Protein AF-A0A5Q2FFK2-F1 (afdb_monomer_lite)

Sequence (101 aa):
MPESVFHRVVEWLRAGYPQGIPENDYIALYSILHRTLTKEEIETIVRRIAERKNPGHPVSEDEVREMIRRVVQEEPEPEDVRRVSARLAAGGWPLAGPPPR

Structure (mmCIF, N/CA/C/O backbone):
data_AF-A0A5Q2FFK2-F1
#
_entry.id   AF-A0A5Q2FFK2-F1
#
loop_
_atom_site.group_PDB
_atom_site.id
_atom_site.type_symbol
_atom_site.label_atom_id
_atom_site.label_alt_id
_atom_site.label_comp_id
_atom_site.label_asym_id
_atom_site.label_entity_id
_atom_site.label_seq_id
_atom_site.pdbx_PDB_ins_code
_atom_site.Cartn_x
_atom_site.Cartn_y
_atom_site.Cartn_z
_atom_site.occupancy
_atom_site.B_iso_or_equiv
_atom_site.auth_seq_id
_atom_site.auth_comp_id
_atom_site.auth_asym_id
_atom_site.auth_atom_id
_atom_site.pdbx_PDB_model_num
ATOM 1 N N . MET A 1 1 ? 0.847 -8.445 15.229 1.00 45.22 1 MET A N 1
ATOM 2 C CA . MET A 1 1 ? 2.097 -8.438 14.439 1.00 45.22 1 MET A CA 1
ATOM 3 C C . MET A 1 1 ? 1.881 -7.656 13.138 1.00 45.22 1 MET A C 1
ATOM 5 O O . MET A 1 1 ? 1.291 -8.201 12.209 1.00 45.22 1 MET A O 1
ATOM 9 N N . PRO A 1 2 ? 2.269 -6.371 13.075 1.00 51.22 2 PRO A N 1
ATOM 10 C CA . PRO A 1 2 ? 2.123 -5.523 11.878 1.00 51.22 2 PRO A CA 1
ATOM 11 C C . PRO A 1 2 ? 2.995 -5.976 10.687 1.00 51.22 2 PRO A C 1
ATOM 13 O O . PRO A 1 2 ? 2.669 -5.703 9.532 1.00 51.22 2 PRO A O 1
ATOM 16 N N . GLU A 1 3 ? 4.048 -6.762 10.935 1.00 56.88 3 GLU A N 1
ATOM 17 C CA . GLU A 1 3 ? 4.942 -7.302 9.897 1.00 56.88 3 GLU A CA 1
ATOM 18 C C . GLU A 1 3 ? 4.215 -8.154 8.843 1.00 56.88 3 GLU A C 1
ATOM 20 O O . GLU A 1 3 ? 4.553 -8.114 7.658 1.00 56.88 3 GLU A O 1
ATOM 25 N N . SER A 1 4 ? 3.163 -8.877 9.242 1.00 68.75 4 SER A N 1
ATOM 26 C CA . SER A 1 4 ? 2.403 -9.755 8.345 1.00 68.75 4 SER A CA 1
ATOM 27 C C . SER A 1 4 ? 1.492 -9.002 7.372 1.00 68.75 4 SER A C 1
ATOM 29 O O . SER A 1 4 ? 1.059 -9.579 6.376 1.00 68.75 4 SER A O 1
ATOM 31 N N . VAL A 1 5 ? 1.136 -7.749 7.667 1.00 70.00 5 VAL A N 1
ATOM 32 C CA . VAL A 1 5 ? 0.312 -6.919 6.771 1.00 70.00 5 VAL A CA 1
ATOM 33 C C . VAL A 1 5 ? 1.208 -6.247 5.747 1.00 70.00 5 VAL A C 1
ATOM 35 O O . VAL A 1 5 ? 0.956 -6.379 4.554 1.00 70.00 5 VAL A O 1
ATOM 38 N N . PHE A 1 6 ? 2.319 -5.653 6.193 1.00 72.62 6 PHE A N 1
ATOM 39 C CA . PHE A 1 6 ? 3.316 -5.079 5.294 1.00 72.62 6 PHE A CA 1
ATOM 40 C C . PHE A 1 6 ? 3.818 -6.094 4.256 1.00 72.62 6 PHE A C 1
ATOM 42 O O . PHE A 1 6 ? 3.841 -5.793 3.065 1.00 72.62 6 PHE A O 1
ATOM 49 N N . HIS A 1 7 ? 4.198 -7.303 4.690 1.00 76.00 7 HIS A N 1
ATOM 50 C CA . HIS A 1 7 ? 4.714 -8.322 3.773 1.00 76.00 7 HIS A CA 1
ATOM 51 C C . HIS A 1 7 ? 3.665 -8.700 2.722 1.00 76.00 7 HIS A C 1
ATOM 53 O O . HIS A 1 7 ? 3.967 -8.701 1.533 1.00 76.00 7 HIS A O 1
ATOM 59 N N . ARG A 1 8 ? 2.411 -8.9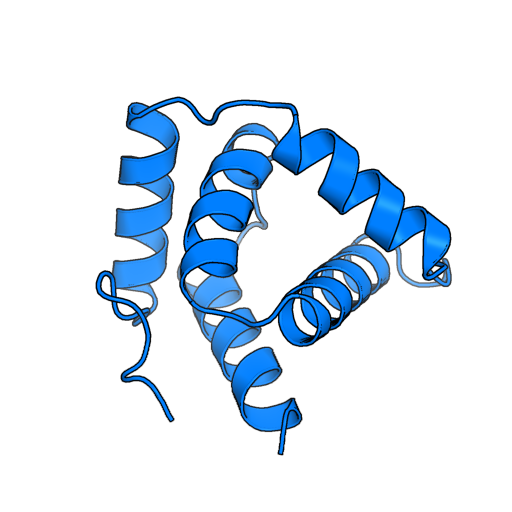13 3.137 1.00 77.62 8 ARG A N 1
ATOM 60 C CA . ARG A 1 8 ? 1.320 -9.190 2.199 1.00 77.62 8 ARG A CA 1
ATOM 61 C C . ARG A 1 8 ? 1.086 -8.041 1.217 1.00 77.62 8 ARG A C 1
ATOM 63 O O . ARG A 1 8 ? 0.972 -8.299 0.026 1.00 77.62 8 ARG A O 1
ATOM 70 N N . VAL A 1 9 ? 1.109 -6.787 1.679 1.00 77.81 9 VAL A N 1
ATOM 71 C CA . VAL A 1 9 ? 1.003 -5.617 0.791 1.00 77.81 9 VAL A CA 1
ATOM 72 C C . VAL A 1 9 ? 2.123 -5.586 -0.233 1.00 77.81 9 VAL A C 1
ATOM 74 O O . VAL A 1 9 ? 1.855 -5.402 -1.415 1.00 77.81 9 VAL A O 1
ATOM 77 N N . VAL A 1 10 ? 3.364 -5.834 0.174 1.00 78.62 10 VAL A N 1
ATOM 78 C CA . VAL A 1 10 ? 4.489 -5.886 -0.766 1.00 78.62 10 VAL A CA 1
ATOM 79 C C . VAL A 1 10 ? 4.350 -7.021 -1.775 1.00 78.62 10 VAL A C 1
ATOM 81 O O . VAL A 1 10 ? 4.673 -6.812 -2.941 1.00 78.62 10 VAL A O 1
ATOM 84 N N . GLU A 1 11 ? 3.880 -8.195 -1.361 1.00 81.44 11 GLU A N 1
ATOM 85 C CA . GLU A 1 11 ? 3.630 -9.328 -2.262 1.00 81.44 11 GLU A CA 1
ATOM 86 C C . GLU A 1 11 ? 2.570 -8.965 -3.312 1.00 81.44 11 GLU A C 1
ATOM 88 O O . GLU A 1 11 ? 2.800 -9.144 -4.508 1.00 81.44 11 GLU A O 1
ATOM 93 N N . TRP A 1 12 ? 1.459 -8.349 -2.895 1.00 83.88 12 TRP A N 1
ATOM 94 C CA . TRP A 1 12 ? 0.415 -7.879 -3.811 1.00 83.88 12 TRP A CA 1
ATOM 95 C C . TRP A 1 12 ? 0.911 -6.786 -4.751 1.00 83.88 12 TRP A C 1
ATOM 97 O O . TRP A 1 12 ? 0.626 -6.826 -5.945 1.00 83.88 12 TRP A O 1
ATOM 107 N N . LEU A 1 13 ? 1.678 -5.822 -4.235 1.00 81.62 13 LEU A N 1
ATOM 108 C CA . LEU A 1 13 ? 2.274 -4.772 -5.056 1.00 81.62 13 LEU A CA 1
ATOM 109 C C . LEU A 1 13 ? 3.255 -5.360 -6.064 1.00 81.62 13 LEU A C 1
ATOM 111 O O . LEU A 1 13 ? 3.240 -4.956 -7.215 1.00 81.62 13 LEU A O 1
ATOM 115 N N . ARG A 1 14 ? 4.070 -6.345 -5.681 1.00 81.25 14 ARG A N 1
ATOM 116 C CA . ARG A 1 14 ? 4.979 -7.027 -6.610 1.00 81.25 14 ARG A CA 1
ATOM 117 C C . ARG A 1 14 ? 4.231 -7.809 -7.685 1.00 81.25 14 ARG A C 1
ATOM 119 O O . ARG A 1 14 ? 4.658 -7.790 -8.834 1.00 81.25 14 ARG A O 1
ATOM 126 N N . ALA A 1 15 ? 3.127 -8.460 -7.327 1.00 83.75 15 ALA A N 1
ATOM 127 C CA . ALA A 1 15 ? 2.305 -9.206 -8.273 1.00 83.75 15 ALA A CA 1
ATOM 128 C C . ALA A 1 15 ? 1.530 -8.284 -9.235 1.00 83.75 15 ALA A C 1
ATOM 130 O O . ALA A 1 15 ? 1.472 -8.556 -10.432 1.00 83.75 15 ALA A O 1
ATOM 131 N N . GLY A 1 16 ? 0.972 -7.175 -8.736 1.00 82.56 16 GLY A N 1
ATOM 132 C CA . GLY A 1 16 ? 0.213 -6.206 -9.537 1.00 82.56 16 GLY A CA 1
ATOM 133 C C . GLY A 1 16 ? 1.075 -5.180 -10.285 1.00 82.56 16 GLY A C 1
ATOM 134 O O . GLY A 1 16 ? 0.639 -4.641 -11.302 1.00 82.56 16 GLY A O 1
ATOM 135 N N . TYR A 1 17 ? 2.293 -4.924 -9.801 1.00 83.06 17 TYR A N 1
ATOM 136 C CA . TYR A 1 17 ? 3.245 -3.933 -10.312 1.00 83.06 17 TYR A CA 1
ATOM 137 C C . TYR A 1 17 ? 4.671 -4.503 -10.393 1.00 83.06 17 TYR A C 1
ATOM 139 O O . TYR A 1 17 ? 5.584 -4.015 -9.719 1.00 83.06 17 TYR A O 1
ATOM 147 N N . PRO A 1 18 ? 4.908 -5.515 -11.248 1.00 79.94 18 PRO A N 1
ATOM 148 C CA . PRO A 1 18 ? 6.225 -6.143 -11.371 1.00 79.94 18 PRO A CA 1
ATOM 149 C C . PRO A 1 18 ? 7.305 -5.174 -11.875 1.00 79.94 18 PRO A C 1
ATOM 151 O O . PRO A 1 18 ? 8.476 -5.332 -11.547 1.00 79.94 18 PRO A O 1
ATOM 154 N N . GLN A 1 19 ? 6.909 -4.160 -12.650 1.00 80.38 19 GLN A N 1
ATOM 155 C CA . GLN A 1 19 ? 7.790 -3.123 -13.203 1.00 80.38 19 GLN A CA 1
ATOM 156 C C . GLN A 1 19 ? 7.861 -1.861 -12.323 1.00 80.38 19 GLN A C 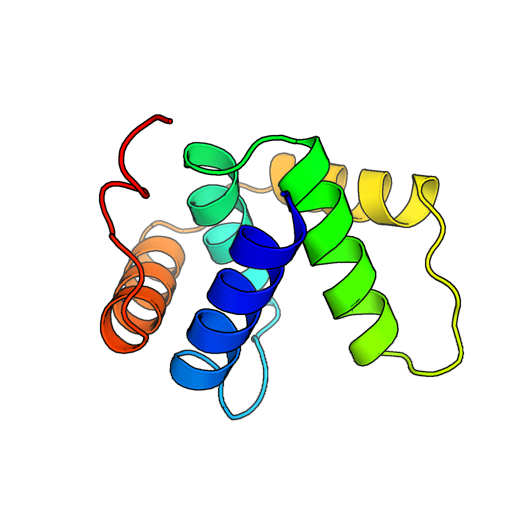1
ATOM 158 O O . GLN A 1 19 ? 8.490 -0.877 -12.699 1.00 80.38 19 GLN A O 1
ATOM 163 N N . GLY A 1 20 ? 7.212 -1.872 -11.155 1.00 77.06 20 GLY A N 1
ATOM 164 C CA . GLY A 1 20 ? 7.016 -0.688 -10.323 1.00 77.06 20 GLY A CA 1
ATOM 165 C C . GLY A 1 20 ? 5.658 -0.021 -10.540 1.00 77.06 20 GLY A C 1
ATOM 166 O O . GLY A 1 20 ? 4.927 -0.315 -11.487 1.00 77.06 20 GLY A O 1
ATOM 167 N N . ILE A 1 21 ? 5.299 0.843 -9.591 1.00 81.25 21 ILE A N 1
ATOM 168 C CA . ILE A 1 21 ? 3.991 1.495 -9.531 1.00 81.25 21 ILE A CA 1
ATOM 169 C C . ILE A 1 21 ? 4.079 2.848 -10.266 1.00 81.25 21 ILE A C 1
ATOM 171 O O . ILE A 1 21 ? 4.910 3.676 -9.869 1.00 81.25 21 ILE A O 1
ATOM 175 N N . PRO A 1 22 ? 3.253 3.078 -11.304 1.00 82.19 22 PRO A N 1
ATOM 176 C CA . PRO A 1 22 ? 3.148 4.359 -11.998 1.00 82.19 22 PRO A CA 1
ATOM 177 C C . PRO A 1 22 ? 2.682 5.479 -11.070 1.00 82.19 22 PRO A C 1
ATOM 179 O O . PRO A 1 22 ? 1.884 5.246 -10.166 1.00 82.19 22 PRO A O 1
ATOM 182 N N . GLU A 1 23 ? 3.111 6.709 -11.341 1.00 79.25 23 GLU A N 1
ATOM 183 C CA . GLU A 1 23 ? 2.760 7.870 -10.512 1.00 79.25 23 GLU A CA 1
ATOM 184 C C . GLU A 1 23 ? 1.246 8.133 -10.486 1.00 79.25 23 GLU A C 1
ATOM 186 O O . GLU A 1 23 ? 0.686 8.358 -9.417 1.00 79.25 23 GLU A O 1
ATOM 191 N N . ASN A 1 24 ? 0.562 7.962 -11.625 1.00 80.25 24 ASN A N 1
ATOM 192 C CA . ASN A 1 24 ? -0.903 8.073 -11.717 1.00 80.25 24 ASN A CA 1
ATOM 193 C C . ASN A 1 24 ? -1.644 7.017 -10.878 1.00 80.25 24 ASN A C 1
ATOM 195 O O . ASN A 1 24 ? -2.779 7.223 -10.464 1.00 80.25 24 ASN A O 1
ATOM 199 N N . ASP A 1 25 ? -1.008 5.877 -10.597 1.00 85.19 25 ASP A N 1
ATOM 200 C CA . ASP A 1 25 ? -1.617 4.830 -9.778 1.00 85.19 25 ASP A CA 1
ATOM 201 C C . ASP A 1 25 ? -1.410 5.071 -8.274 1.00 85.19 25 ASP A C 1
ATOM 203 O O . ASP A 1 25 ? -2.047 4.390 -7.472 1.00 85.19 25 ASP A O 1
ATOM 207 N N . TYR A 1 26 ? -0.558 6.020 -7.855 1.00 82.44 26 TYR A N 1
ATOM 208 C CA . TYR A 1 26 ? -0.277 6.267 -6.433 1.00 82.44 26 TYR A CA 1
ATOM 209 C C . TYR A 1 26 ? -1.504 6.729 -5.660 1.00 82.44 26 TYR A C 1
ATOM 211 O O . TYR A 1 26 ? -1.743 6.234 -4.557 1.00 82.44 26 TYR A O 1
ATOM 219 N N . ILE A 1 27 ? -2.294 7.631 -6.243 1.00 83.44 27 ILE A N 1
ATOM 220 C CA . ILE A 1 27 ? -3.480 8.179 -5.584 1.00 83.44 27 ILE A CA 1
ATOM 221 C C . ILE A 1 27 ? -4.533 7.085 -5.431 1.00 83.44 27 ILE A C 1
ATOM 223 O O . ILE A 1 27 ? -4.969 6.781 -4.321 1.00 83.44 27 ILE A O 1
ATOM 227 N N . ALA A 1 28 ? -4.847 6.395 -6.528 1.00 86.75 28 ALA A N 1
ATOM 228 C CA . ALA A 1 28 ? -5.777 5.274 -6.525 1.00 86.75 28 ALA A CA 1
ATOM 229 C C . ALA A 1 28 ? -5.347 4.155 -5.561 1.00 86.75 28 ALA A C 1
ATOM 231 O O . ALA A 1 28 ? -6.167 3.634 -4.801 1.00 86.75 28 ALA A O 1
ATOM 232 N N . LEU A 1 29 ? -4.057 3.807 -5.548 1.00 84.25 29 LEU A N 1
ATOM 233 C CA . LEU A 1 29 ? -3.504 2.799 -4.650 1.00 84.25 29 LEU A CA 1
ATOM 234 C C . LEU A 1 29 ? -3.651 3.205 -3.187 1.00 84.25 29 LEU A C 1
ATOM 236 O O . LEU A 1 29 ? -4.119 2.407 -2.374 1.00 84.25 29 LEU A O 1
ATOM 240 N N . TYR A 1 30 ? -3.284 4.440 -2.855 1.00 83.19 30 TYR A N 1
ATOM 241 C CA . TYR A 1 30 ? -3.423 4.961 -1.505 1.00 83.19 30 TYR A CA 1
ATOM 242 C C . TYR A 1 30 ? -4.882 4.926 -1.042 1.00 83.19 30 TYR A C 1
ATOM 244 O O . TYR A 1 30 ? -5.156 4.416 0.042 1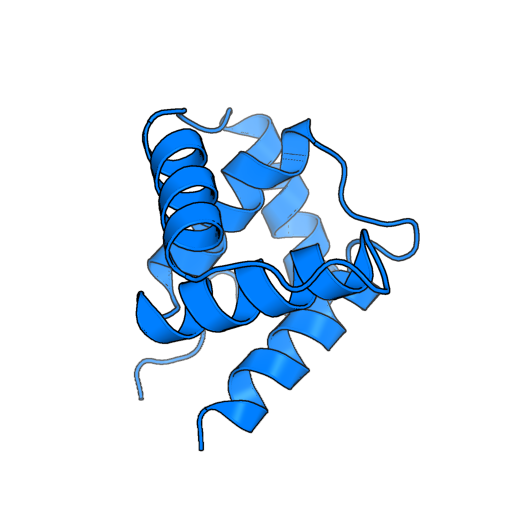.00 83.19 30 TYR A O 1
ATOM 252 N N . SER A 1 31 ? -5.829 5.393 -1.862 1.00 82.69 31 SER A N 1
ATOM 253 C CA . SER A 1 31 ? -7.253 5.409 -1.503 1.00 82.69 31 SER A CA 1
ATOM 254 C C . SER A 1 31 ? -7.806 4.009 -1.228 1.00 82.69 31 SER A C 1
ATOM 256 O O . SER A 1 31 ? -8.617 3.834 -0.317 1.00 82.69 31 SER A O 1
ATOM 258 N N . ILE A 1 32 ? -7.352 2.999 -1.978 1.00 83.00 32 ILE A N 1
ATOM 259 C CA . ILE A 1 32 ? -7.735 1.598 -1.757 1.00 83.00 32 ILE A CA 1
ATOM 260 C C . ILE A 1 32 ? -7.143 1.081 -0.444 1.00 83.00 32 ILE A C 1
ATOM 262 O O . ILE A 1 32 ? -7.869 0.527 0.383 1.00 83.00 32 ILE A O 1
ATOM 266 N N . LEU A 1 33 ? -5.842 1.283 -0.224 1.00 81.69 33 LEU A N 1
ATOM 267 C CA . LEU A 1 33 ? -5.168 0.828 0.991 1.00 81.69 33 LEU A CA 1
ATOM 268 C C . LEU A 1 33 ? -5.751 1.517 2.236 1.00 81.69 33 LEU A C 1
ATOM 270 O O . LEU A 1 33 ? -6.012 0.849 3.235 1.00 81.69 33 LEU A O 1
ATOM 274 N N . HIS A 1 34 ? -6.043 2.819 2.167 1.00 79.75 34 HIS A N 1
ATOM 275 C CA . HIS A 1 34 ? -6.526 3.626 3.297 1.00 79.75 34 HIS A CA 1
ATOM 276 C C . HIS A 1 34 ? -7.925 3.229 3.772 1.00 79.75 34 HIS A C 1
ATOM 278 O O . HIS A 1 34 ? -8.276 3.452 4.926 1.00 79.75 34 HIS A O 1
ATOM 284 N N . ARG A 1 35 ? -8.728 2.585 2.920 1.00 79.50 35 ARG A N 1
ATOM 285 C CA . ARG A 1 35 ? -10.021 2.018 3.334 1.00 79.50 35 ARG A CA 1
ATOM 286 C C . ARG A 1 35 ? -9.899 0.777 4.212 1.00 79.50 35 ARG A C 1
ATOM 288 O O . ARG A 1 35 ? -10.885 0.366 4.813 1.00 79.50 35 ARG A O 1
ATOM 295 N N . THR A 1 36 ? -8.727 0.159 4.236 1.00 75.75 36 THR A N 1
ATOM 296 C CA . THR A 1 36 ? -8.544 -1.202 4.755 1.00 75.75 36 THR A CA 1
ATOM 297 C C . THR A 1 36 ? -7.467 -1.314 5.821 1.00 75.75 36 THR A C 1
ATOM 299 O O . THR A 1 36 ? -7.527 -2.206 6.661 1.00 75.75 36 THR A O 1
ATOM 302 N N . LEU A 1 37 ? -6.481 -0.425 5.772 1.00 79.25 37 LEU A N 1
ATOM 303 C CA . LEU A 1 37 ? -5.335 -0.397 6.660 1.00 79.25 37 LEU A CA 1
ATOM 304 C C . LEU A 1 37 ? -5.470 0.757 7.639 1.00 79.25 37 LEU A C 1
ATOM 306 O O . LEU A 1 37 ? -6.047 1.798 7.316 1.00 79.25 37 LEU A O 1
ATOM 310 N N . THR A 1 38 ? -4.895 0.593 8.827 1.00 81.81 38 THR A N 1
ATOM 311 C CA . THR A 1 38 ? -4.792 1.719 9.753 1.00 81.81 38 THR A CA 1
ATOM 312 C C . THR A 1 38 ? -3.801 2.750 9.220 1.00 81.81 38 THR A C 1
ATOM 314 O O . THR A 1 38 ? -2.915 2.453 8.413 1.00 81.81 38 THR A O 1
ATOM 317 N N . LYS A 1 39 ? -3.919 3.986 9.709 1.00 78.88 39 LYS A N 1
ATOM 318 C CA . LYS A 1 39 ? -2.991 5.064 9.358 1.00 78.88 39 LYS A CA 1
ATOM 319 C C . LYS A 1 39 ? -1.525 4.669 9.609 1.00 78.88 39 LYS A C 1
ATOM 321 O O . LYS A 1 39 ? -0.686 4.897 8.747 1.00 78.88 39 LYS A O 1
ATOM 326 N N . GLU A 1 40 ? -1.246 4.005 10.731 1.00 81.69 40 GLU A N 1
ATOM 327 C CA . GLU A 1 40 ? 0.097 3.535 11.105 1.00 81.69 40 GLU A CA 1
ATOM 328 C C . GLU A 1 40 ? 0.646 2.474 10.132 1.00 81.69 40 GLU A C 1
ATOM 330 O O . GLU A 1 40 ? 1.830 2.479 9.776 1.00 81.69 40 GLU A O 1
ATOM 335 N N . GLU A 1 41 ? -0.216 1.559 9.672 1.00 82.00 41 GLU A N 1
ATOM 336 C CA . GLU A 1 41 ? 0.148 0.547 8.675 1.00 82.00 41 GLU A CA 1
ATOM 337 C C . GLU A 1 41 ? 0.477 1.207 7.330 1.00 82.00 41 GLU A C 1
ATOM 339 O O . GLU A 1 41 ? 1.470 0.849 6.694 1.00 82.00 41 GLU A O 1
ATOM 344 N N . ILE A 1 42 ? -0.294 2.220 6.931 1.00 82.38 42 ILE A N 1
ATOM 345 C CA . ILE A 1 42 ? -0.024 3.014 5.728 1.00 82.38 42 ILE A CA 1
ATOM 346 C C . ILE A 1 42 ? 1.270 3.808 5.838 1.00 82.38 42 ILE A C 1
ATOM 348 O O . ILE A 1 42 ? 2.080 3.747 4.914 1.00 82.38 42 ILE A O 1
ATOM 352 N N . GLU A 1 43 ? 1.501 4.507 6.949 1.00 83.88 43 GLU A N 1
ATOM 353 C CA . GLU A 1 43 ? 2.745 5.247 7.190 1.00 83.88 43 GLU A CA 1
ATOM 354 C C . GLU A 1 43 ? 3.956 4.306 7.063 1.00 83.88 43 GLU A C 1
ATOM 356 O O . GLU A 1 43 ? 4.925 4.610 6.364 1.00 83.88 43 GLU A O 1
ATOM 361 N N . THR A 1 44 ? 3.856 3.097 7.622 1.00 83.25 44 THR A N 1
ATOM 362 C CA . THR A 1 44 ? 4.895 2.064 7.498 1.00 83.25 44 THR A CA 1
ATOM 363 C C . THR A 1 44 ? 5.115 1.623 6.047 1.00 83.25 44 THR A C 1
ATOM 365 O O . THR A 1 44 ? 6.260 1.479 5.609 1.00 83.25 44 THR A O 1
ATOM 368 N N . ILE A 1 45 ? 4.040 1.394 5.287 1.00 81.25 45 ILE A N 1
ATOM 369 C CA . ILE A 1 45 ? 4.117 0.953 3.887 1.00 81.25 45 ILE A CA 1
ATOM 370 C C . ILE A 1 45 ? 4.741 2.035 3.009 1.00 81.25 45 ILE A C 1
ATOM 372 O O . ILE A 1 45 ? 5.689 1.743 2.279 1.00 81.25 45 ILE A O 1
ATOM 376 N N . VAL A 1 46 ? 4.244 3.270 3.103 1.00 81.81 46 VAL A N 1
ATOM 377 C CA . VAL A 1 46 ? 4.739 4.416 2.330 1.00 81.81 46 VAL A CA 1
ATOM 378 C C . VAL A 1 46 ? 6.222 4.632 2.609 1.00 81.81 46 VAL A C 1
ATOM 380 O O . VAL A 1 46 ? 7.000 4.732 1.660 1.00 81.81 46 VAL A O 1
ATOM 383 N N . ARG A 1 47 ? 6.635 4.587 3.885 1.00 83.88 47 ARG A N 1
ATOM 384 C CA . ARG A 1 47 ? 8.050 4.685 4.267 1.00 83.88 47 ARG A CA 1
ATOM 385 C C . ARG A 1 47 ? 8.894 3.629 3.566 1.00 83.88 47 ARG A C 1
ATOM 387 O O . ARG A 1 47 ? 9.829 3.967 2.851 1.00 83.88 47 ARG A O 1
ATOM 394 N N . ARG A 1 48 ? 8.525 2.352 3.694 1.00 79.00 48 ARG A N 1
ATOM 395 C CA . ARG A 1 48 ? 9.296 1.245 3.109 1.00 79.00 48 ARG A CA 1
ATOM 396 C C . ARG A 1 48 ? 9.330 1.286 1.576 1.00 79.00 48 ARG A C 1
ATOM 398 O O . ARG A 1 48 ? 10.322 0.859 0.987 1.00 79.00 48 ARG A O 1
ATOM 405 N N . ILE A 1 49 ? 8.259 1.745 0.919 1.00 77.31 49 ILE A N 1
ATOM 406 C CA . ILE A 1 49 ? 8.230 1.930 -0.542 1.00 77.31 49 ILE A CA 1
ATOM 407 C C . ILE A 1 49 ? 9.203 3.042 -0.942 1.00 77.31 49 ILE A C 1
ATOM 409 O O . ILE A 1 49 ? 10.004 2.845 -1.855 1.00 77.31 49 ILE A O 1
ATOM 413 N N . ALA A 1 50 ? 9.170 4.176 -0.244 1.00 79.19 50 ALA A N 1
ATOM 414 C CA . ALA A 1 50 ? 10.047 5.307 -0.514 1.00 79.19 50 ALA A CA 1
ATOM 415 C C . ALA A 1 50 ? 11.529 4.964 -0.245 1.00 79.19 50 ALA A C 1
ATOM 417 O O . ALA A 1 50 ? 12.374 5.216 -1.103 1.00 79.19 50 ALA A O 1
ATOM 418 N N . GLU A 1 51 ? 11.830 4.266 0.857 1.00 80.31 51 GLU A N 1
ATOM 419 C CA . GLU A 1 51 ? 13.171 3.742 1.173 1.00 80.31 51 GLU A CA 1
ATOM 420 C C . GLU A 1 51 ? 13.688 2.774 0.091 1.00 80.31 51 GLU A C 1
ATOM 422 O O . GLU A 1 51 ? 14.879 2.747 -0.213 1.00 80.31 51 GLU A O 1
ATOM 427 N N . ARG A 1 52 ? 12.802 1.978 -0.527 1.00 74.56 52 ARG A N 1
ATOM 428 C CA . ARG A 1 52 ? 13.170 1.098 -1.650 1.00 74.56 52 ARG A CA 1
ATOM 429 C C . ARG A 1 52 ? 13.355 1.835 -2.969 1.00 74.56 52 ARG A C 1
ATOM 431 O O . ARG A 1 52 ? 14.183 1.405 -3.767 1.00 74.56 52 ARG A O 1
ATOM 438 N N . LYS A 1 53 ? 12.574 2.889 -3.220 1.00 72.12 53 LYS A N 1
ATOM 439 C CA . LYS A 1 53 ? 12.703 3.721 -4.424 1.00 72.12 53 LYS A CA 1
ATOM 440 C C . LYS A 1 53 ? 14.029 4.480 -4.414 1.00 72.12 53 LYS A C 1
ATOM 442 O O . LYS A 1 53 ? 14.638 4.620 -5.469 1.00 72.12 53 LYS A O 1
ATOM 447 N N . ASN A 1 54 ? 14.475 4.924 -3.237 1.00 74.25 54 ASN A N 1
ATOM 448 C CA . ASN A 1 54 ? 15.703 5.692 -3.071 1.00 74.25 54 ASN A CA 1
ATOM 449 C C . ASN A 1 54 ? 16.627 5.045 -2.018 1.00 74.25 54 ASN A C 1
ATOM 451 O O . ASN A 1 54 ? 16.713 5.520 -0.880 1.00 74.25 54 ASN A O 1
ATOM 455 N N . PRO A 1 55 ? 17.310 3.937 -2.368 1.00 72.88 55 PRO A N 1
ATOM 456 C CA . PRO A 1 55 ? 18.167 3.230 -1.427 1.00 72.88 55 PRO A CA 1
ATOM 457 C C . PRO A 1 55 ? 19.291 4.149 -0.929 1.00 72.88 55 PRO A C 1
ATOM 459 O O . PRO A 1 55 ? 20.055 4.696 -1.720 1.00 72.88 55 PRO A O 1
ATOM 462 N N . GLY A 1 56 ? 19.386 4.318 0.393 1.00 74.19 56 GLY A N 1
ATOM 463 C CA . GLY A 1 56 ? 20.361 5.204 1.041 1.00 74.19 56 GLY A CA 1
ATOM 464 C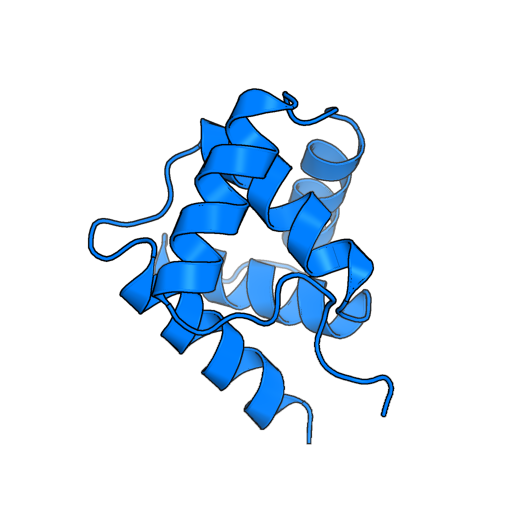 C . GLY A 1 56 ? 19.814 6.572 1.458 1.00 74.19 56 GLY A C 1
ATOM 465 O O . GLY A 1 56 ? 20.529 7.310 2.131 1.00 74.19 56 GLY A O 1
ATOM 466 N N . HIS A 1 57 ? 18.558 6.895 1.128 1.00 76.56 57 HIS A N 1
ATOM 467 C CA . HIS A 1 57 ? 17.882 8.087 1.637 1.00 76.56 57 HIS A CA 1
ATOM 468 C C . HIS A 1 57 ? 16.887 7.696 2.742 1.00 76.56 57 HIS A C 1
ATOM 470 O O . HIS A 1 57 ? 15.822 7.154 2.431 1.00 76.56 57 HIS A O 1
ATOM 476 N N . PRO A 1 58 ? 17.218 7.909 4.030 1.00 76.12 58 PRO A N 1
ATOM 477 C CA . PRO A 1 58 ? 16.280 7.639 5.110 1.00 76.12 58 PRO A CA 1
ATOM 478 C C . PRO A 1 58 ? 15.087 8.586 4.982 1.00 76.12 58 PRO A C 1
ATOM 480 O O . PRO A 1 58 ? 15.241 9.803 5.022 1.00 76.12 58 PRO A O 1
ATOM 483 N N . VAL A 1 59 ? 13.899 8.011 4.810 1.00 81.75 59 VAL A N 1
ATOM 484 C CA . VAL A 1 59 ? 12.658 8.776 4.673 1.00 81.75 59 VAL A CA 1
ATOM 485 C C . VAL A 1 59 ? 12.148 9.106 6.068 1.00 81.75 59 VAL A C 1
ATOM 487 O O . VAL A 1 59 ? 11.859 8.201 6.860 1.00 81.75 59 VAL A O 1
ATOM 490 N N . SER A 1 60 ? 12.050 10.397 6.374 1.00 85.88 60 SER A N 1
ATOM 491 C CA . SER A 1 60 ? 11.586 10.858 7.687 1.00 85.88 60 SER A CA 1
ATOM 492 C C . SER A 1 60 ? 10.073 10.675 7.842 1.00 85.88 60 SER A C 1
ATOM 494 O O . SER A 1 60 ? 9.327 10.677 6.863 1.00 85.88 60 SER A O 1
ATOM 496 N N . GLU A 1 61 ? 9.583 10.560 9.079 1.00 81.75 61 GLU A N 1
ATOM 497 C CA . GLU A 1 61 ? 8.136 10.466 9.346 1.00 81.75 61 GLU A CA 1
ATOM 498 C C . GLU A 1 61 ? 7.361 11.679 8.812 1.00 81.75 61 GLU A C 1
ATOM 500 O O . GLU A 1 61 ? 6.240 11.534 8.324 1.00 81.75 61 GLU A O 1
ATOM 505 N N . ASP A 1 62 ? 7.969 12.868 8.858 1.00 85.12 62 ASP A N 1
ATOM 506 C CA . ASP A 1 62 ? 7.361 14.090 8.330 1.00 85.12 62 ASP A CA 1
ATOM 507 C C . ASP A 1 62 ? 7.213 14.034 6.800 1.00 85.12 62 ASP A C 1
ATOM 509 O O . ASP A 1 62 ? 6.152 14.363 6.274 1.00 85.12 62 ASP A O 1
ATOM 513 N N . GLU A 1 63 ? 8.211 13.490 6.091 1.00 84.12 63 GLU A N 1
ATOM 514 C CA . GLU A 1 63 ? 8.137 13.274 4.640 1.00 84.12 63 GLU A CA 1
ATOM 515 C C . GLU A 1 63 ? 7.044 12.267 4.273 1.00 84.12 63 GLU A C 1
ATOM 517 O O . GLU A 1 63 ? 6.262 12.509 3.357 1.00 84.12 63 GLU A O 1
ATOM 522 N N . VAL A 1 64 ? 6.937 11.154 5.007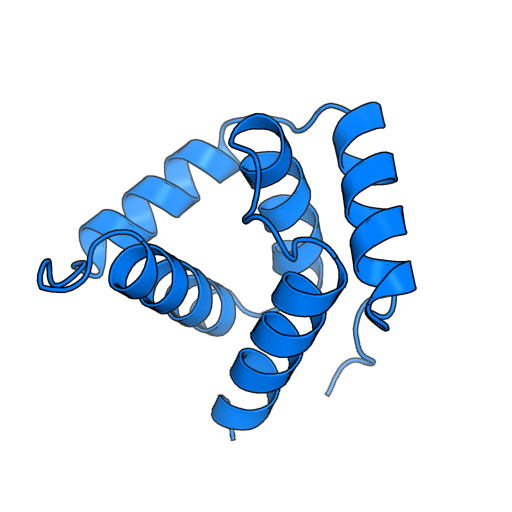 1.00 84.25 64 VAL A N 1
ATOM 523 C CA . VAL A 1 64 ? 5.858 10.171 4.810 1.00 84.25 64 VAL A CA 1
ATOM 524 C C . VAL A 1 64 ? 4.497 10.829 4.998 1.00 84.25 64 VAL A C 1
ATOM 526 O O . VAL A 1 64 ? 3.595 10.657 4.176 1.00 84.25 64 VAL A O 1
ATOM 529 N N . ARG A 1 65 ? 4.342 11.611 6.069 1.00 84.44 65 ARG A N 1
ATOM 530 C CA . ARG A 1 65 ? 3.100 12.326 6.356 1.00 84.44 65 ARG A CA 1
ATOM 531 C C . ARG A 1 65 ? 2.781 13.352 5.275 1.00 84.44 65 ARG A C 1
ATOM 533 O O . ARG A 1 65 ? 1.610 13.518 4.940 1.00 84.44 65 ARG A O 1
ATOM 540 N N . GLU A 1 66 ? 3.785 14.025 4.728 1.00 86.31 66 GLU A N 1
ATOM 541 C CA . GLU A 1 66 ? 3.612 14.957 3.621 1.00 86.31 66 GLU A CA 1
ATOM 542 C C . GLU A 1 66 ? 3.178 14.236 2.340 1.00 86.31 66 GLU A C 1
ATOM 544 O O . GLU A 1 66 ? 2.200 14.652 1.721 1.00 86.31 66 GLU A O 1
ATOM 549 N N . MET A 1 67 ? 3.818 13.116 1.986 1.00 82.06 67 MET A N 1
ATOM 550 C CA . MET A 1 67 ? 3.409 12.276 0.852 1.00 82.06 67 MET A CA 1
ATOM 551 C C . MET A 1 67 ? 1.952 11.834 0.998 1.00 82.06 67 MET A C 1
ATOM 553 O O . MET A 1 67 ? 1.159 11.996 0.075 1.00 82.06 67 MET A O 1
ATOM 557 N N . ILE A 1 68 ? 1.577 11.351 2.183 1.00 81.00 68 ILE A N 1
ATOM 558 C CA . ILE A 1 68 ? 0.200 10.964 2.491 1.00 81.00 68 ILE A CA 1
ATOM 559 C C . ILE A 1 68 ? -0.750 12.156 2.339 1.00 81.00 68 ILE A C 1
ATOM 561 O O . ILE A 1 68 ? -1.781 12.036 1.689 1.00 81.00 68 ILE A O 1
ATOM 565 N N . ARG A 1 69 ? -0.417 13.321 2.909 1.00 83.31 69 ARG A N 1
ATOM 566 C CA . ARG A 1 69 ? -1.254 14.529 2.820 1.00 83.31 69 ARG A CA 1
ATOM 567 C C . ARG A 1 69 ? -1.447 15.007 1.390 1.00 83.31 69 ARG A C 1
ATOM 569 O O . ARG A 1 69 ? -2.537 15.469 1.071 1.00 83.31 69 ARG A O 1
ATOM 576 N N . ARG A 1 70 ? -0.408 14.946 0.555 1.00 81.00 70 ARG A N 1
ATOM 577 C CA . ARG A 1 70 ? -0.506 15.292 -0.869 1.00 81.00 70 ARG A CA 1
ATOM 578 C C . ARG A 1 70 ? -1.487 14.352 -1.558 1.00 81.00 70 ARG A C 1
ATOM 580 O O . ARG A 1 70 ? -2.441 14.816 -2.158 1.00 81.00 70 ARG A O 1
ATOM 587 N N . VAL A 1 71 ? -1.325 13.050 -1.343 1.00 76.81 71 VAL A N 1
ATOM 588 C CA . VAL A 1 71 ? -2.183 12.036 -1.960 1.00 76.81 71 VAL A CA 1
ATOM 589 C C . VAL A 1 71 ? -3.633 12.094 -1.462 1.00 76.81 71 VAL A C 1
ATOM 591 O O . VAL A 1 71 ? -4.548 11.881 -2.241 1.00 76.81 71 VAL A O 1
ATOM 594 N N . VAL A 1 72 ? -3.872 12.412 -0.186 1.00 75.06 72 VAL A N 1
ATOM 595 C CA . VAL A 1 72 ? -5.230 12.564 0.377 1.00 75.06 72 VAL A CA 1
ATOM 596 C C . VAL A 1 72 ? -5.972 13.771 -0.200 1.00 75.06 72 VAL A C 1
ATOM 598 O O . VAL A 1 72 ? -7.198 13.752 -0.263 1.00 75.06 72 VAL A O 1
ATOM 601 N N . GLN A 1 73 ? -5.252 14.835 -0.560 1.00 78.88 73 GLN A N 1
ATOM 602 C CA . GLN A 1 73 ? -5.854 16.042 -1.129 1.00 78.88 73 GLN A CA 1
ATOM 603 C C . GLN A 1 73 ? -6.243 15.870 -2.597 1.00 78.88 73 GLN A C 1
ATOM 605 O O . GLN A 1 73 ? -7.057 16.645 -3.091 1.00 78.88 73 GLN A O 1
ATOM 610 N N . GLU A 1 74 ? -5.680 14.875 -3.278 1.00 78.62 74 GLU A N 1
ATOM 611 C CA . GLU A 1 74 ? -6.010 14.575 -4.663 1.00 78.62 74 GLU A CA 1
ATOM 612 C C . GLU A 1 74 ? -7.057 13.461 -4.731 1.00 78.62 74 GLU A C 1
ATOM 614 O O . GLU A 1 74 ? -6.930 12.407 -4.105 1.00 78.62 74 GLU A O 1
ATOM 619 N N . GLU A 1 75 ? -8.126 13.697 -5.489 1.00 79.75 75 GLU A N 1
ATOM 620 C CA . GLU A 1 75 ? -9.132 12.672 -5.742 1.00 79.75 75 GLU A CA 1
ATOM 621 C C . GLU A 1 75 ? -8.652 11.754 -6.873 1.00 79.75 75 GLU A C 1
ATOM 623 O O . GLU A 1 75 ? -8.307 12.246 -7.950 1.00 79.75 75 GLU A O 1
ATOM 628 N N . PRO A 1 76 ? -8.618 10.423 -6.670 1.00 81.88 76 PRO A N 1
ATOM 629 C CA . PRO A 1 76 ? -8.250 9.513 -7.740 1.00 81.88 76 PRO A CA 1
ATOM 630 C C . PRO A 1 76 ? -9.350 9.472 -8.798 1.00 81.88 76 PRO A C 1
ATOM 632 O O . PRO A 1 76 ? -10.541 9.425 -8.469 1.00 81.88 76 PRO A O 1
ATOM 635 N N . GLU A 1 77 ? -8.965 9.374 -10.068 1.00 86.25 77 GLU A N 1
ATOM 636 C CA . GLU A 1 77 ? -9.955 9.152 -11.111 1.00 86.25 77 GLU A CA 1
ATOM 637 C C . GLU A 1 77 ? -10.596 7.763 -10.953 1.00 86.25 77 GLU A C 1
ATOM 639 O O . GLU A 1 77 ? -9.925 6.775 -10.617 1.00 86.25 77 GLU A O 1
ATOM 644 N N . PRO A 1 78 ? -11.907 7.632 -11.219 1.00 84.38 78 PRO A N 1
ATOM 645 C CA . PRO A 1 78 ? -12.606 6.358 -11.081 1.00 84.38 78 PRO A CA 1
ATOM 646 C C . PRO A 1 78 ? -12.017 5.264 -11.984 1.00 84.38 78 PRO A C 1
ATOM 648 O O . PRO A 1 78 ? -12.076 4.082 -11.639 1.00 84.38 78 PRO A O 1
ATOM 651 N N . GLU A 1 79 ? -11.424 5.631 -13.122 1.00 86.25 79 GLU A N 1
ATOM 652 C CA . GLU A 1 79 ? -10.729 4.697 -14.011 1.00 86.25 79 GLU A CA 1
ATOM 653 C C . GLU A 1 79 ? -9.437 4.156 -13.388 1.00 86.25 79 GLU A C 1
ATOM 655 O O . GLU A 1 79 ? -9.196 2.944 -13.431 1.00 86.25 79 GLU A O 1
ATOM 660 N N . ASP A 1 80 ? -8.654 5.016 -12.732 1.00 87.56 80 ASP A N 1
ATOM 661 C CA . ASP A 1 80 ? -7.437 4.615 -12.028 1.00 87.56 80 ASP A CA 1
ATOM 662 C C . ASP A 1 80 ? -7.773 3.687 -10.865 1.00 87.56 80 ASP A C 1
ATOM 664 O O . ASP A 1 80 ? -7.194 2.606 -10.750 1.00 87.56 80 ASP A O 1
ATOM 668 N N . VAL A 1 81 ? -8.789 4.021 -10.060 1.00 85.50 81 VAL A N 1
ATOM 669 C CA . VAL A 1 81 ? -9.246 3.152 -8.962 1.00 85.50 81 VAL A CA 1
ATOM 670 C C . VAL A 1 81 ? -9.617 1.767 -9.479 1.00 85.50 81 VAL A C 1
ATOM 672 O O . VAL A 1 81 ? -9.216 0.765 -8.882 1.00 85.50 81 VAL A O 1
ATOM 675 N N . ARG A 1 82 ? -10.344 1.672 -10.598 1.00 86.06 82 ARG A N 1
ATOM 676 C CA . ARG A 1 82 ? -10.735 0.381 -11.188 1.00 86.06 82 ARG A CA 1
ATOM 677 C C . ARG A 1 82 ? -9.526 -0.395 -11.702 1.00 86.06 82 ARG A C 1
ATOM 679 O O . ARG A 1 82 ? -9.434 -1.596 -11.446 1.00 86.06 82 ARG A O 1
ATOM 686 N N . ARG A 1 83 ? -8.587 0.273 -12.377 1.00 86.00 83 ARG A N 1
ATOM 687 C CA . ARG A 1 83 ? -7.356 -0.335 -12.901 1.00 86.00 83 ARG A CA 1
ATOM 688 C C . ARG A 1 83 ? -6.468 -0.864 -11.780 1.00 86.00 83 ARG A C 1
ATOM 690 O O . ARG A 1 83 ? -6.061 -2.026 -11.821 1.00 86.00 83 ARG A O 1
ATOM 697 N N . VAL A 1 84 ? -6.199 -0.041 -10.767 1.00 87.88 84 VAL A N 1
ATOM 698 C CA . VAL A 1 84 ? -5.397 -0.430 -9.601 1.00 87.88 84 VAL A CA 1
ATOM 699 C C . VAL A 1 84 ? -6.080 -1.559 -8.842 1.00 87.88 84 VAL A C 1
ATOM 701 O O . VAL A 1 84 ? -5.430 -2.553 -8.529 1.00 87.88 84 VAL A O 1
ATOM 704 N N . SER A 1 85 ? -7.392 -1.463 -8.619 1.00 84.25 85 SER A N 1
ATOM 705 C CA . SER A 1 85 ? -8.171 -2.529 -7.981 1.00 84.25 85 SER A CA 1
ATOM 706 C C . SER A 1 85 ? -8.038 -3.851 -8.738 1.00 84.25 85 SER A C 1
ATOM 708 O O . SER A 1 85 ? -7.729 -4.870 -8.129 1.00 84.25 85 SER A O 1
ATOM 710 N N . ALA A 1 86 ? -8.190 -3.849 -10.066 1.00 85.56 86 ALA A N 1
ATOM 711 C CA . ALA A 1 86 ? -8.044 -5.055 -10.882 1.00 85.56 86 ALA A CA 1
ATOM 712 C C . ALA A 1 86 ? -6.633 -5.664 -10.789 1.00 85.56 86 ALA A C 1
ATOM 714 O O . ALA A 1 86 ? -6.498 -6.881 -10.662 1.00 85.56 86 ALA A O 1
ATOM 715 N N . ARG A 1 87 ? -5.582 -4.832 -10.792 1.00 85.38 87 ARG A N 1
ATOM 716 C CA . ARG A 1 87 ? -4.188 -5.287 -10.625 1.00 85.38 87 ARG A CA 1
ATOM 717 C C . ARG A 1 87 ? -3.930 -5.870 -9.241 1.00 85.38 87 ARG A C 1
ATOM 719 O O . ARG A 1 87 ? -3.303 -6.919 -9.126 1.00 85.38 87 ARG A O 1
ATOM 726 N N . LEU A 1 88 ? -4.438 -5.219 -8.198 1.00 82.88 88 LEU A N 1
ATOM 727 C CA . LEU A 1 88 ? -4.340 -5.717 -6.829 1.00 82.88 88 LEU A CA 1
ATOM 728 C C . LEU A 1 88 ? -5.095 -7.043 -6.673 1.00 82.88 88 LEU A C 1
ATOM 730 O O . LEU A 1 88 ? -4.566 -7.974 -6.072 1.00 82.88 88 LEU A O 1
ATOM 734 N N . ALA A 1 89 ? -6.290 -7.163 -7.257 1.00 82.94 89 ALA A N 1
ATOM 735 C CA . ALA A 1 89 ? -7.073 -8.397 -7.251 1.00 82.94 89 ALA A CA 1
ATOM 736 C C . ALA A 1 89 ? -6.355 -9.543 -7.973 1.00 82.94 89 ALA A C 1
ATOM 738 O O . ALA A 1 89 ? -6.323 -10.658 -7.457 1.00 82.94 89 ALA A O 1
ATOM 739 N N . ALA A 1 90 ? -5.722 -9.265 -9.117 1.00 81.38 90 ALA A N 1
ATOM 740 C CA . ALA A 1 90 ? -4.874 -10.233 -9.813 1.00 81.38 90 ALA A CA 1
ATOM 741 C C . ALA A 1 90 ? -3.676 -10.679 -8.953 1.00 81.38 90 ALA A C 1
ATOM 743 O O . ALA A 1 90 ? -3.251 -11.827 -9.038 1.00 81.38 90 ALA A O 1
ATOM 744 N N . GLY A 1 91 ? -3.174 -9.792 -8.088 1.00 75.62 91 GLY A N 1
ATOM 745 C CA . GLY A 1 91 ? -2.165 -10.109 -7.081 1.00 75.62 91 GLY A CA 1
ATOM 746 C C . GLY A 1 91 ? -2.689 -10.852 -5.848 1.00 75.62 91 GLY A C 1
ATOM 747 O O . GLY A 1 91 ? -1.881 -11.301 -5.043 1.00 75.62 91 GLY A O 1
ATOM 748 N N . GLY A 1 92 ? -4.007 -11.009 -5.683 1.00 76.06 92 GLY A N 1
ATOM 749 C CA . GLY A 1 92 ? -4.624 -11.682 -4.533 1.00 76.06 92 GLY A CA 1
ATOM 750 C C . GLY A 1 92 ? -5.079 -10.754 -3.398 1.00 76.06 92 GLY A C 1
ATOM 751 O O . GLY A 1 92 ? -5.310 -11.225 -2.283 1.00 76.06 92 GLY A O 1
ATOM 752 N N . TRP A 1 93 ? -5.212 -9.448 -3.647 1.00 79.75 93 TRP A N 1
ATOM 753 C CA . TRP A 1 93 ? -5.788 -8.506 -2.683 1.00 79.75 93 TRP A CA 1
ATOM 754 C C . TRP A 1 93 ? -7.318 -8.646 -2.611 1.00 79.75 93 TRP A C 1
ATOM 756 O O . TRP A 1 93 ? -7.990 -8.595 -3.648 1.00 79.75 93 TRP A O 1
ATOM 766 N N . PRO A 1 94 ? -7.909 -8.770 -1.410 1.00 69.31 94 PRO A N 1
ATOM 767 C CA . PRO A 1 94 ? -9.354 -8.749 -1.252 1.00 69.31 94 PRO A CA 1
ATOM 768 C C . PRO A 1 94 ? -9.901 -7.346 -1.554 1.00 69.31 94 PRO A C 1
ATOM 770 O O . PRO A 1 94 ? -9.690 -6.399 -0.803 1.00 69.31 94 PRO A O 1
ATOM 773 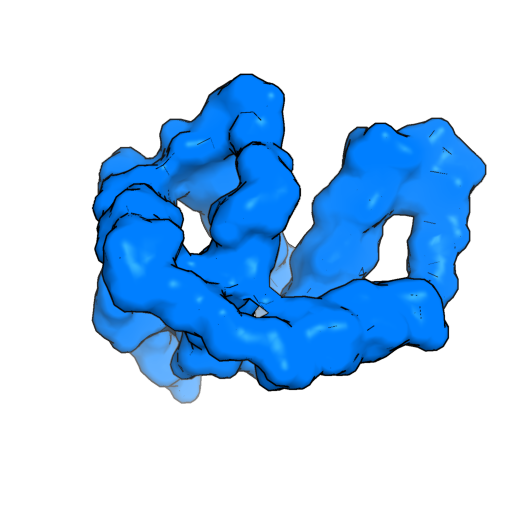N N . LEU A 1 95 ? -10.654 -7.222 -2.648 1.00 61.88 95 LEU A N 1
ATOM 774 C CA . LEU A 1 95 ? -11.285 -5.968 -3.090 1.00 61.88 95 LEU A CA 1
ATOM 775 C C . LEU A 1 95 ? -12.304 -5.393 -2.091 1.00 61.88 95 LEU A C 1
ATOM 777 O O . LEU A 1 95 ? -12.599 -4.202 -2.133 1.00 61.88 95 LEU A O 1
ATOM 781 N N . ALA A 1 96 ? -12.824 -6.229 -1.188 1.00 59.91 96 ALA A N 1
ATOM 782 C CA . ALA A 1 96 ? -13.683 -5.825 -0.073 1.00 59.91 96 ALA A CA 1
ATOM 783 C C . ALA A 1 96 ? -12.892 -5.364 1.171 1.00 59.91 96 ALA A C 1
ATOM 785 O O . ALA A 1 96 ? -13.488 -5.030 2.190 1.00 59.91 96 ALA A O 1
ATOM 786 N N . GLY A 1 97 ? -11.559 -5.354 1.088 1.00 55.09 97 GLY A N 1
ATOM 787 C CA . GLY A 1 97 ? -10.659 -5.277 2.230 1.00 55.09 97 GLY A CA 1
ATOM 788 C C . GLY A 1 97 ? -10.448 -6.637 2.905 1.00 55.09 97 GLY A C 1
ATOM 789 O O . GLY A 1 97 ? -11.279 -7.540 2.767 1.00 55.09 97 GLY A O 1
ATOM 790 N N . PRO A 1 98 ? -9.318 -6.841 3.609 1.00 52.53 98 PRO A N 1
ATOM 791 C CA . PRO A 1 98 ? -9.187 -7.961 4.526 1.00 52.53 98 PRO A CA 1
ATOM 792 C C . PRO A 1 98 ? -10.325 -7.891 5.558 1.00 52.53 98 PRO A C 1
ATOM 794 O O . PRO A 1 98 ? -10.737 -6.786 5.922 1.00 52.53 98 PRO A O 1
ATOM 797 N N . PRO A 1 99 ? -10.848 -9.039 6.030 1.00 43.09 99 PRO A N 1
ATOM 798 C CA . PRO A 1 99 ? -11.871 -9.034 7.066 1.00 43.09 99 PRO A CA 1
ATOM 799 C C . PRO A 1 99 ? -11.381 -8.203 8.262 1.00 43.09 99 PRO A C 1
ATOM 801 O O . PRO A 1 99 ? -10.185 -8.274 8.581 1.00 43.09 99 PRO A O 1
ATOM 804 N N . PRO A 1 100 ? -12.265 -7.406 8.897 1.00 44.69 100 PRO A N 1
ATOM 805 C CA . PRO A 1 100 ? -11.897 -6.675 10.101 1.00 44.69 100 PRO A CA 1
ATOM 806 C C . PRO A 1 100 ? -11.310 -7.668 11.111 1.00 44.69 100 PRO A C 1
ATOM 808 O O . PRO A 1 100 ? -11.844 -8.768 11.276 1.00 44.69 100 PRO A O 1
ATOM 811 N N . ARG A 1 101 ? -10.162 -7.312 11.697 1.00 49.53 101 ARG A N 1
ATOM 812 C CA . ARG A 1 101 ? -9.554 -8.087 12.787 1.00 49.53 101 ARG A CA 1
ATOM 813 C C . ARG A 1 101 ? -10.455 -8.101 14.012 1.00 49.53 101 ARG A C 1
ATOM 815 O O . ARG A 1 101 ? -11.060 -7.043 14.288 1.00 49.53 101 ARG A O 1
#

Radius of gyration: 12.92 Å; chains: 1; bounding box: 34×28×28 Å

Organism: NCBI:txid2662261

Secondary structure (DSSP, 8-state):
-THHHHHHHHHHHHHH-TT---HHHHHHHHHHHHTTS-HHHHHHHHHHHHHHHSTT-PPPHHHHHHHHHHHHHSPPPHHHHHHHHHHHHHTT--TT-SPP-

Foldseek 3Di:
DLVVVLVLVVLLCCQLPVPHDDPLLVLLLLVQCPVADDPVSQLVNQQVSVCVVPPPDRQDSVNSVVSSVVSVVDDRDPVSNVSSLVSSVSSVADSVYDPDD

pLDDT: mean 77.91, std 9.65, range [43.09, 87.88]

InterPro domains:
  IPR021784 Protein of unknown function DUF3349 [PF11829] (5-96)